Protein AF-A0A1G2D118-F1 (afdb_monomer)

Organism: NCBI:txid1798661

Foldseek 3Di:
DPPPDPDDDDLVRLLVVLLCCLQPVDDDVVHDDDPVSVVSNVVSCVSNDDVSNVVSNVVCVVPGDD

pLDDT: mean 76.9, std 13.3, range [44.31, 93.31]

Radius of gyration: 13.36 Å; Cα contacts (8 Å, |Δi|>4): 38; chains: 1; bounding box: 29×46×23 Å

Structure (mmCIF, N/CA/C/O backbone):
data_AF-A0A1G2D118-F1
#
_entry.id   AF-A0A1G2D118-F1
#
loop_
_atom_site.group_PDB
_atom_site.id
_atom_site.type_symbol
_atom_site.label_atom_id
_atom_site.label_alt_id
_atom_site.label_comp_id
_atom_site.label_asym_id
_atom_site.label_entity_id
_atom_site.label_seq_id
_atom_site.pdbx_PDB_ins_code
_atom_site.Cartn_x
_atom_site.Cartn_y
_atom_site.Cartn_z
_atom_site.occupancy
_atom_site.B_iso_or_equiv
_atom_site.auth_seq_id
_atom_site.auth_comp_id
_atom_site.auth_asym_id
_atom_site.auth_atom_id
_atom_site.pdbx_PDB_model_num
ATOM 1 N N . MET A 1 1 ? -7.392 31.138 -10.601 1.00 44.31 1 MET A N 1
ATOM 2 C CA . MET A 1 1 ? -6.662 29.864 -10.418 1.00 44.31 1 MET A CA 1
ATOM 3 C C . MET A 1 1 ? -7.681 28.779 -10.113 1.00 44.31 1 MET A C 1
ATOM 5 O O . MET A 1 1 ? -8.370 28.891 -9.105 1.00 44.31 1 MET A O 1
ATOM 9 N N . ALA A 1 2 ? -7.857 27.792 -10.993 1.00 50.97 2 ALA A N 1
ATOM 10 C CA . ALA A 1 2 ? -8.719 26.655 -10.684 1.00 50.97 2 ALA A CA 1
ATOM 11 C C . ALA A 1 2 ? -8.110 25.924 -9.479 1.00 50.97 2 ALA A C 1
ATOM 13 O O . ALA A 1 2 ? -6.967 25.482 -9.552 1.00 50.97 2 ALA A O 1
ATOM 14 N N . LYS A 1 3 ? -8.826 25.854 -8.348 1.00 58.91 3 LYS A N 1
ATOM 15 C CA . LYS A 1 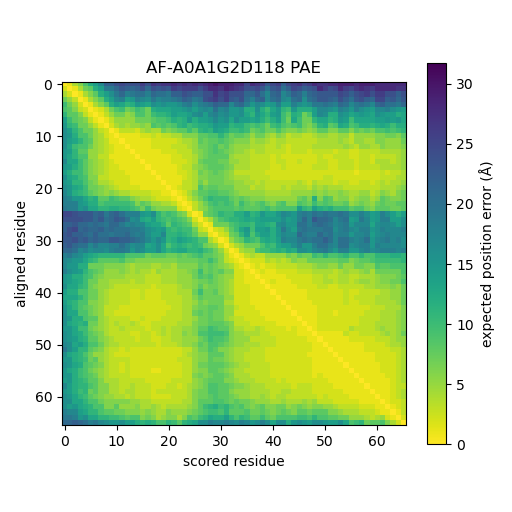3 ? -8.445 24.973 -7.236 1.00 58.91 3 LYS A CA 1
ATOM 16 C C . LYS A 1 3 ? -8.427 23.561 -7.808 1.00 58.91 3 LYS A C 1
ATOM 18 O O . LYS A 1 3 ? -9.495 22.991 -8.026 1.00 58.91 3 LYS A O 1
ATOM 23 N N . GLU A 1 4 ? -7.242 23.032 -8.093 1.00 62.78 4 GLU A N 1
ATOM 24 C CA . GLU A 1 4 ? -7.087 21.638 -8.488 1.00 62.78 4 GLU A CA 1
ATOM 25 C C . GLU A 1 4 ? -7.783 20.782 -7.429 1.00 62.78 4 GLU A C 1
ATOM 27 O O . GLU A 1 4 ? -7.394 20.760 -6.255 1.00 62.78 4 GLU A O 1
ATOM 32 N N . ARG A 1 5 ? -8.886 20.135 -7.818 1.00 60.16 5 ARG A N 1
ATOM 33 C CA . ARG A 1 5 ? -9.588 19.205 -6.940 1.00 60.16 5 ARG A CA 1
ATOM 34 C C . ARG A 1 5 ? -8.635 18.041 -6.715 1.00 60.16 5 ARG A C 1
ATOM 36 O O . ARG A 1 5 ? -8.384 17.262 -7.630 1.00 60.16 5 ARG A O 1
ATOM 43 N N . ARG A 1 6 ? -8.072 17.939 -5.509 1.00 65.75 6 ARG A N 1
ATOM 44 C CA . ARG A 1 6 ? -7.289 16.762 -5.128 1.00 65.75 6 ARG A CA 1
ATOM 45 C C . ARG A 1 6 ? -8.196 15.545 -5.242 1.00 65.75 6 ARG A C 1
ATOM 47 O O . ARG A 1 6 ? -9.228 15.490 -4.579 1.00 65.75 6 ARG A O 1
ATOM 54 N N . ILE A 1 7 ? -7.796 14.587 -6.070 1.00 65.25 7 ILE A N 1
ATOM 55 C CA . ILE A 1 7 ? -8.451 13.285 -6.141 1.00 65.25 7 ILE A CA 1
ATOM 56 C C . ILE A 1 7 ? -8.238 12.611 -4.784 1.00 65.25 7 ILE A C 1
ATOM 58 O O . ILE A 1 7 ? -7.107 12.318 -4.388 1.00 65.25 7 ILE A O 1
ATOM 62 N N . SER A 1 8 ? -9.324 12.437 -4.038 1.00 65.44 8 SER A N 1
ATOM 63 C CA . SER A 1 8 ? -9.352 11.687 -2.787 1.00 65.44 8 SER A CA 1
ATOM 64 C C . SER A 1 8 ? -9.756 10.250 -3.086 1.00 65.44 8 SER A C 1
ATOM 66 O O . SER A 1 8 ? -10.859 10.013 -3.572 1.00 65.44 8 SER A O 1
ATOM 68 N N . PHE A 1 9 ? -8.873 9.305 -2.785 1.00 69.69 9 PHE A N 1
ATOM 69 C CA . PHE A 1 9 ? -9.149 7.878 -2.919 1.00 69.69 9 PHE A CA 1
ATOM 70 C C . PHE A 1 9 ? -9.835 7.338 -1.665 1.00 69.69 9 PHE A C 1
ATOM 72 O O . PHE A 1 9 ? -9.429 7.671 -0.546 1.00 69.69 9 PHE A O 1
ATOM 79 N N . GLY A 1 10 ? -10.847 6.488 -1.850 1.00 80.00 10 GLY A N 1
ATOM 80 C CA . GLY A 1 10 ? -11.411 5.702 -0.758 1.00 80.00 10 GLY A CA 1
ATOM 81 C C . GLY A 1 10 ? -10.431 4.628 -0.277 1.00 80.00 10 GLY A C 1
ATOM 82 O O . GLY A 1 10 ? -9.399 4.366 -0.900 1.00 80.00 10 GLY A O 1
ATOM 83 N N . ALA A 1 11 ? -10.763 3.960 0.831 1.00 81.19 11 ALA A N 1
ATOM 84 C CA . ALA A 1 11 ? -9.943 2.864 1.355 1.00 81.19 11 ALA A CA 1
ATOM 85 C C . ALA A 1 11 ? -9.783 1.716 0.337 1.00 81.19 11 ALA A C 1
ATOM 87 O O . ALA A 1 11 ? -8.705 1.132 0.232 1.00 81.19 11 ALA A O 1
ATOM 88 N N . TYR A 1 12 ? -10.834 1.438 -0.440 1.00 85.25 12 TYR A N 1
ATOM 89 C CA . TYR A 1 12 ? -10.823 0.431 -1.501 1.00 85.25 12 TYR A CA 1
ATOM 90 C C . TYR A 1 12 ? -9.860 0.800 -2.638 1.00 85.25 12 TYR A C 1
ATOM 92 O O . TYR A 1 12 ? -8.960 0.024 -2.957 1.00 85.25 12 TYR A O 1
ATOM 100 N N . ASP A 1 13 ? -9.982 2.010 -3.191 1.00 86.19 13 ASP A N 1
ATOM 101 C CA . ASP A 1 13 ? -9.129 2.462 -4.297 1.00 86.19 13 ASP A CA 1
ATOM 102 C C . ASP A 1 13 ? -7.656 2.495 -3.883 1.00 86.19 13 ASP A C 1
ATOM 104 O O . ASP A 1 13 ? -6.772 2.081 -4.631 1.00 86.19 13 ASP A O 1
ATOM 108 N N . ALA A 1 14 ? -7.378 2.936 -2.655 1.00 85.75 14 ALA A N 1
ATOM 109 C CA . ALA A 1 14 ? -6.026 2.950 -2.120 1.00 85.75 14 ALA A CA 1
ATOM 110 C C . ALA A 1 14 ? -5.446 1.541 -1.933 1.00 85.75 14 ALA A C 1
ATOM 112 O O . ALA A 1 14 ? -4.248 1.344 -2.145 1.00 85.75 14 ALA A O 1
ATOM 113 N N . ALA A 1 15 ? -6.275 0.561 -1.562 1.00 86.88 15 ALA A N 1
ATOM 114 C CA . ALA A 1 15 ? -5.8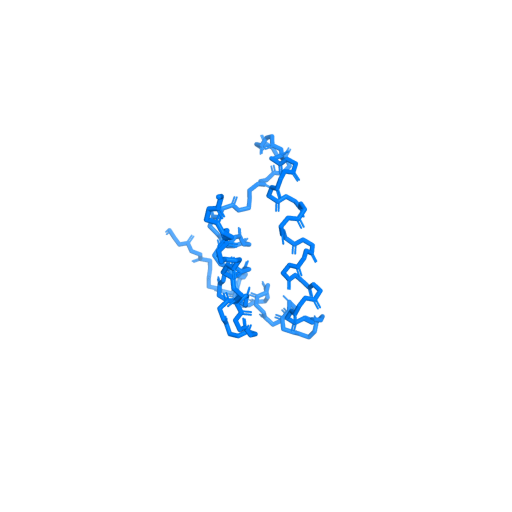60 -0.833 -1.447 1.00 86.88 15 ALA A CA 1
ATOM 115 C C . ALA A 1 15 ? -5.542 -1.424 -2.822 1.00 86.88 15 ALA A C 1
ATOM 117 O O . ALA A 1 15 ? -4.500 -2.060 -2.981 1.00 86.88 15 ALA A O 1
ATOM 118 N N . HIS A 1 16 ? -6.371 -1.138 -3.823 1.00 87.56 16 HIS A N 1
ATOM 119 C CA . HIS A 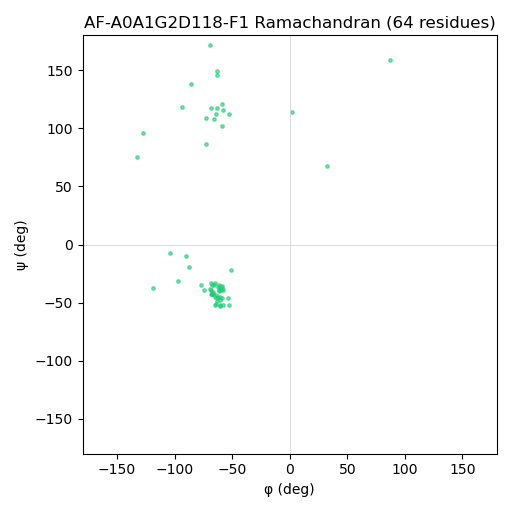1 16 ? -6.146 -1.602 -5.186 1.00 87.56 16 HIS A CA 1
ATOM 120 C C . HIS A 1 16 ? -4.908 -0.954 -5.830 1.00 87.56 16 HIS A C 1
ATOM 122 O O . HIS A 1 16 ? -4.065 -1.636 -6.410 1.00 87.56 16 HIS A O 1
ATOM 128 N N . LEU A 1 17 ? -4.713 0.357 -5.646 1.00 85.81 17 LEU A N 1
ATOM 129 C CA . LEU A 1 17 ? -3.495 1.048 -6.082 1.00 85.81 17 LEU A CA 1
ATOM 130 C C . LEU A 1 17 ? -2.248 0.495 -5.389 1.00 85.81 17 LEU A C 1
ATOM 132 O O . LEU A 1 17 ? -1.199 0.350 -6.019 1.00 85.81 17 LEU A O 1
ATOM 136 N N . TYR A 1 18 ? -2.349 0.174 -4.097 1.00 87.31 18 TYR A N 1
ATOM 137 C CA . TYR A 1 18 ? -1.260 -0.458 -3.365 1.00 87.31 18 TYR A CA 1
ATOM 138 C C . TYR A 1 18 ? -0.936 -1.849 -3.907 1.00 87.31 18 TYR A C 1
ATOM 140 O O . TYR A 1 18 ? 0.238 -2.179 -4.058 1.00 87.31 18 TYR A O 1
ATOM 148 N N . GLU A 1 19 ? -1.954 -2.651 -4.202 1.00 87.44 19 GLU A N 1
ATOM 149 C CA . GLU A 1 19 ? -1.819 -3.986 -4.772 1.00 87.44 19 GLU A CA 1
ATOM 150 C C . GLU A 1 19 ? -1.115 -3.949 -6.132 1.00 87.44 19 GLU A C 1
ATOM 152 O O . GLU A 1 19 ? -0.084 -4.601 -6.306 1.00 87.44 19 GLU A O 1
ATOM 157 N N . LEU A 1 20 ? -1.598 -3.111 -7.055 1.00 82.94 20 LEU A N 1
ATOM 158 C CA . LEU A 1 20 ? -0.986 -2.911 -8.369 1.00 82.94 20 LEU A CA 1
ATOM 159 C C . LEU A 1 20 ? 0.457 -2.428 -8.242 1.00 82.94 20 LEU A C 1
ATOM 161 O O . LEU A 1 20 ? 1.363 -2.963 -8.890 1.00 82.94 20 LEU A O 1
ATOM 165 N N . ALA A 1 21 ? 0.687 -1.442 -7.371 1.00 79.38 21 ALA A N 1
ATOM 166 C CA . ALA A 1 21 ? 2.025 -0.954 -7.102 1.00 79.38 21 ALA A CA 1
ATOM 167 C C . ALA A 1 21 ? 2.914 -2.098 -6.607 1.00 79.38 21 ALA A C 1
ATOM 169 O O . ALA A 1 21 ? 3.985 -2.304 -7.161 1.00 79.38 21 ALA A O 1
ATOM 170 N N . ALA A 1 22 ? 2.485 -2.848 -5.589 1.00 76.88 22 ALA A N 1
ATOM 171 C CA . ALA A 1 22 ? 3.258 -3.905 -4.939 1.00 76.88 22 ALA A CA 1
ATOM 172 C C . ALA A 1 22 ? 3.495 -5.139 -5.818 1.00 76.88 22 ALA A C 1
ATOM 174 O O . ALA A 1 22 ? 4.535 -5.778 -5.668 1.00 76.88 22 ALA A O 1
ATOM 175 N N . GLY A 1 23 ? 2.549 -5.480 -6.690 1.00 71.75 23 GLY A N 1
ATOM 176 C CA . GLY A 1 23 ? 2.574 -6.708 -7.475 1.00 71.75 23 GLY A CA 1
ATOM 177 C C . GLY A 1 23 ? 3.123 -6.550 -8.886 1.00 71.75 23 GLY A C 1
ATOM 178 O O . GLY A 1 23 ? 3.740 -7.482 -9.387 1.00 71.75 23 GLY A O 1
ATOM 179 N N . ARG A 1 24 ? 2.936 -5.383 -9.514 1.00 69.31 24 ARG A N 1
ATOM 180 C CA . ARG A 1 24 ? 3.291 -5.161 -10.925 1.00 69.31 24 ARG A CA 1
ATOM 181 C C . ARG A 1 24 ? 4.338 -4.071 -11.120 1.00 69.31 24 ARG A C 1
ATOM 183 O O . ARG A 1 24 ? 5.212 -4.208 -11.970 1.00 69.31 24 ARG A O 1
ATOM 190 N N . PHE A 1 25 ? 4.281 -3.003 -10.324 1.00 66.44 25 PHE A N 1
ATOM 191 C CA . PHE A 1 25 ? 5.154 -1.838 -10.508 1.00 66.44 25 PHE A CA 1
ATOM 192 C C . PHE A 1 25 ? 6.309 -1.743 -9.508 1.00 66.44 25 PHE A C 1
ATOM 194 O O . PHE A 1 25 ? 7.155 -0.864 -9.672 1.00 66.44 25 PHE A O 1
ATOM 201 N N . PHE A 1 26 ? 6.383 -2.599 -8.478 1.00 59.75 26 PHE A N 1
ATOM 202 C CA . PHE A 1 26 ? 7.378 -2.461 -7.413 1.00 59.75 26 PHE A CA 1
ATOM 203 C C . PHE A 1 26 ? 8.773 -2.834 -7.918 1.00 59.75 26 PHE A C 1
ATOM 205 O O . PHE A 1 26 ? 9.240 -3.958 -7.780 1.00 59.75 26 PHE A O 1
ATOM 212 N N . VAL A 1 27 ? 9.444 -1.835 -8.489 1.00 55.84 27 VAL A N 1
ATOM 213 C CA . VAL A 1 27 ? 10.639 -1.226 -7.912 1.00 55.84 27 VAL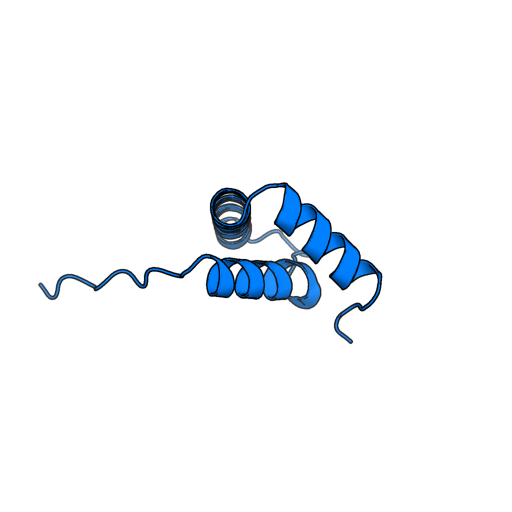 A CA 1
ATOM 214 C C . VAL A 1 27 ? 11.481 -2.217 -7.109 1.00 55.84 27 VAL A C 1
ATOM 216 O O . VAL A 1 27 ? 11.549 -2.170 -5.875 1.00 55.84 27 VAL A O 1
ATOM 219 N N . SER A 1 28 ? 12.067 -3.185 -7.807 1.00 48.38 28 SER A N 1
ATOM 220 C CA . SER A 1 28 ? 13.034 -4.074 -7.182 1.00 48.38 28 SER A CA 1
ATOM 221 C C . SER A 1 28 ? 14.223 -3.224 -6.731 1.00 48.38 28 SER A C 1
ATOM 223 O O . SER A 1 28 ? 14.561 -2.228 -7.372 1.00 48.38 28 SER A O 1
ATOM 225 N N . LYS A 1 29 ? 14.904 -3.611 -5.646 1.00 49.84 29 LYS A N 1
ATOM 226 C CA . LYS A 1 29 ? 16.194 -2.990 -5.282 1.00 49.84 29 LYS A CA 1
ATOM 227 C C . LYS A 1 29 ? 17.184 -2.965 -6.463 1.00 49.84 29 LYS A C 1
ATOM 229 O O . LYS A 1 29 ? 18.076 -2.129 -6.469 1.00 49.84 29 LYS A O 1
ATOM 234 N N . ASN A 1 30 ? 16.988 -3.839 -7.454 1.00 53.03 30 ASN A N 1
ATOM 235 C CA . ASN A 1 30 ? 17.850 -4.004 -8.620 1.00 53.03 30 ASN A CA 1
ATOM 236 C C . ASN A 1 30 ? 17.459 -3.108 -9.811 1.00 53.03 30 ASN A C 1
ATOM 238 O O . ASN A 1 30 ? 18.223 -3.020 -10.765 1.00 53.03 30 ASN A O 1
ATOM 242 N N . LYS A 1 31 ? 16.301 -2.433 -9.784 1.00 53.72 31 LYS A N 1
ATOM 243 C CA . LYS A 1 31 ? 15.899 -1.430 -10.783 1.00 53.72 31 LYS A CA 1
ATOM 244 C C . LYS A 1 31 ? 15.509 -0.154 -10.044 1.00 53.72 31 LYS A C 1
ATOM 246 O O . LYS A 1 31 ? 14.39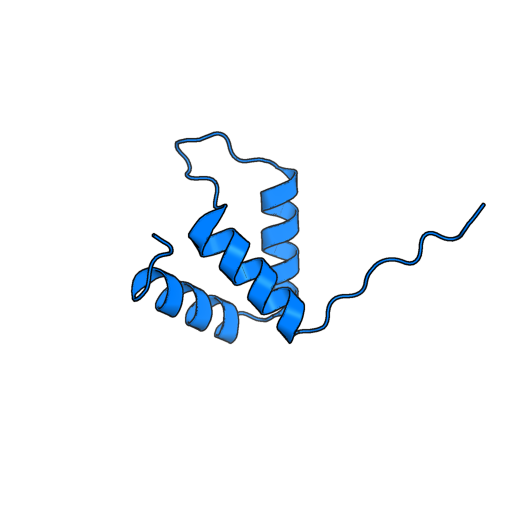4 -0.062 -9.545 1.00 53.72 31 LYS A O 1
ATOM 251 N N . GLY A 1 32 ? 16.476 0.762 -9.939 1.00 55.53 32 GLY A N 1
ATOM 252 C CA . GLY A 1 32 ? 16.413 2.109 -9.351 1.00 55.53 32 GLY A CA 1
ATOM 253 C C . GLY A 1 32 ? 15.078 2.523 -8.726 1.00 55.53 32 GLY A C 1
ATOM 254 O O . GLY A 1 32 ? 14.074 2.702 -9.415 1.00 55.53 32 GLY A O 1
ATOM 255 N N . MET A 1 33 ? 15.069 2.717 -7.405 1.00 64.94 33 MET A N 1
ATOM 256 C CA . MET A 1 33 ? 13.842 3.056 -6.698 1.00 64.94 33 MET A CA 1
ATOM 257 C C . MET A 1 33 ? 13.390 4.487 -6.962 1.00 64.94 33 MET A C 1
ATOM 259 O O . MET A 1 33 ? 14.003 5.415 -6.450 1.00 64.94 33 MET A O 1
ATOM 263 N N . CYS A 1 34 ? 12.294 4.664 -7.713 1.00 72.50 34 CYS A N 1
ATOM 264 C CA . CYS A 1 34 ? 11.669 5.976 -7.885 1.00 72.50 34 CYS A CA 1
ATOM 265 C C . CYS A 1 34 ? 11.283 6.551 -6.502 1.00 72.50 34 CYS A C 1
ATOM 267 O O . CYS A 1 34 ? 10.422 5.972 -5.820 1.00 72.50 34 CYS A O 1
ATOM 269 N N . PRO A 1 35 ? 11.877 7.682 -6.068 1.00 70.44 35 PRO A N 1
ATOM 270 C CA . PRO A 1 35 ? 11.643 8.244 -4.734 1.00 70.44 35 PRO A CA 1
ATOM 271 C C . PRO A 1 35 ? 10.177 8.627 -4.497 1.00 70.44 35 PRO A C 1
ATOM 273 O O . PRO A 1 35 ? 9.638 8.433 -3.404 1.00 70.44 35 PRO A O 1
ATOM 276 N N . VAL A 1 36 ? 9.500 9.101 -5.547 1.00 78.25 36 VAL A N 1
ATOM 277 C CA . VAL A 1 36 ? 8.078 9.468 -5.508 1.00 78.25 36 VAL A CA 1
ATOM 278 C C . VAL A 1 36 ? 7.203 8.230 -5.297 1.00 78.25 36 VAL A C 1
ATOM 280 O O . VAL A 1 36 ? 6.304 8.247 -4.455 1.00 78.25 36 VAL A O 1
ATOM 283 N N . CYS A 1 37 ? 7.505 7.120 -5.981 1.00 76.31 37 CYS A N 1
ATOM 284 C CA . CYS A 1 37 ? 6.782 5.856 -5.819 1.00 76.31 37 CYS A CA 1
ATOM 285 C C . CYS A 1 37 ? 6.915 5.298 -4.397 1.00 76.31 37 CYS A C 1
ATOM 287 O O . CYS A 1 37 ? 5.953 4.759 -3.849 1.00 76.31 37 CYS A O 1
ATOM 289 N N . PHE A 1 38 ? 8.079 5.462 -3.762 1.00 77.62 38 PHE A N 1
ATOM 290 C CA . PHE A 1 38 ? 8.270 5.059 -2.370 1.00 77.62 38 PHE A CA 1
ATOM 291 C C . PHE A 1 38 ? 7.440 5.910 -1.398 1.00 77.62 38 PHE A C 1
ATOM 293 O O . PHE A 1 38 ? 6.799 5.372 -0.489 1.00 77.62 38 PHE A O 1
ATOM 300 N N . GLY A 1 39 ? 7.406 7.229 -1.611 1.00 81.31 39 GLY A N 1
ATOM 301 C CA . GLY A 1 39 ? 6.561 8.140 -0.839 1.00 81.31 39 GLY A CA 1
ATOM 302 C C . GL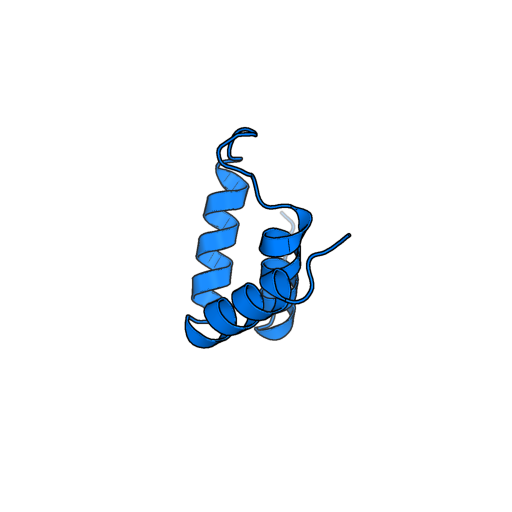Y A 1 39 ? 5.073 7.806 -0.975 1.00 81.31 39 GLY A C 1
ATOM 303 O O . GLY A 1 39 ? 4.361 7.719 0.030 1.00 81.31 39 GLY A O 1
ATOM 304 N N . LEU A 1 40 ? 4.617 7.541 -2.202 1.00 82.44 40 LEU A N 1
ATOM 305 C CA . LEU A 1 40 ? 3.243 7.129 -2.478 1.00 82.44 40 LEU A CA 1
ATOM 306 C C . LEU A 1 40 ? 2.912 5.791 -1.807 1.0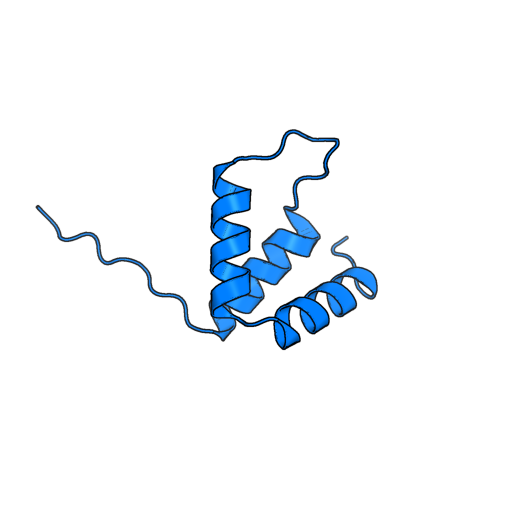0 82.44 40 LEU A C 1
ATOM 308 O O . LEU A 1 40 ? 1.894 5.698 -1.125 1.00 82.44 40 LEU A O 1
ATOM 312 N N . LYS A 1 41 ? 3.804 4.793 -1.897 1.00 83.75 41 LYS A N 1
ATOM 313 C CA . LYS A 1 41 ? 3.642 3.504 -1.208 1.00 83.75 41 LYS A CA 1
ATOM 314 C C . LYS A 1 41 ? 3.385 3.704 0.284 1.00 83.75 41 LYS A C 1
ATOM 316 O O . LYS A 1 41 ? 2.406 3.186 0.805 1.00 83.75 41 LYS A O 1
ATOM 321 N N . LYS A 1 42 ? 4.239 4.471 0.971 1.00 84.19 42 LYS A N 1
ATOM 322 C CA . LYS A 1 42 ? 4.097 4.713 2.417 1.00 84.19 42 LYS A CA 1
ATOM 323 C C . LYS A 1 42 ? 2.767 5.381 2.768 1.00 84.19 42 LYS A C 1
ATOM 325 O O . LYS A 1 42 ? 2.165 5.043 3.785 1.00 84.19 42 LYS A O 1
ATOM 330 N N . ARG A 1 43 ? 2.303 6.322 1.939 1.00 86.81 43 ARG A N 1
ATOM 331 C CA . ARG A 1 43 ? 1.001 6.980 2.123 1.00 86.81 43 ARG A CA 1
ATOM 332 C C . ARG A 1 43 ? -0.157 5.997 1.972 1.00 86.81 43 ARG A C 1
ATOM 334 O O . ARG A 1 43 ? -1.036 5.993 2.826 1.00 86.81 43 ARG A O 1
ATOM 341 N N . LEU A 1 44 ? -0.117 5.142 0.951 1.00 86.88 44 LEU A N 1
ATOM 342 C CA . LEU A 1 44 ? -1.122 4.099 0.742 1.00 86.88 44 LEU A CA 1
ATOM 343 C C . LEU A 1 44 ? -1.132 3.092 1.900 1.00 86.88 44 LEU A C 1
ATOM 345 O O . LEU A 1 44 ? -2.191 2.827 2.453 1.00 86.88 44 LEU A O 1
ATOM 349 N N . GLU A 1 45 ? 0.037 2.617 2.350 1.00 87.94 45 GLU A N 1
ATOM 350 C CA . GLU A 1 45 ? 0.152 1.706 3.503 1.00 87.94 45 GLU A CA 1
ATOM 351 C C . GLU A 1 45 ? -0.436 2.303 4.786 1.00 87.94 45 GLU A C 1
ATOM 353 O O . GLU A 1 45 ? -1.052 1.588 5.579 1.00 87.94 45 GLU A O 1
ATOM 358 N N . LYS A 1 46 ? -0.261 3.614 4.994 1.00 88.31 46 LYS A N 1
ATOM 359 C CA . LYS A 1 46 ? -0.852 4.323 6.133 1.00 88.31 46 LYS A CA 1
ATOM 360 C C . LYS A 1 46 ? -2.374 4.415 6.015 1.00 88.31 46 LYS A C 1
ATOM 362 O O . LYS A 1 46 ? -3.047 4.284 7.030 1.00 88.31 46 LYS A O 1
ATOM 367 N N . LEU A 1 47 ? -2.895 4.648 4.811 1.00 88.25 47 LEU A N 1
ATOM 368 C CA . LEU A 1 47 ? -4.325 4.846 4.577 1.00 88.25 47 LEU A CA 1
ATOM 369 C C . LEU A 1 47 ? -5.124 3.536 4.656 1.00 88.25 47 LEU A C 1
ATOM 371 O O . LEU A 1 47 ? -6.204 3.529 5.232 1.00 88.25 47 LEU A O 1
ATOM 375 N N . ILE A 1 48 ? -4.583 2.432 4.133 1.00 88.62 48 ILE A N 1
ATOM 376 C CA . ILE A 1 48 ? -5.275 1.127 4.112 1.00 88.62 48 ILE A CA 1
ATOM 377 C C . ILE A 1 48 ? -5.039 0.293 5.378 1.00 88.62 48 ILE A C 1
ATOM 379 O O . ILE A 1 48 ? -5.793 -0.629 5.671 1.00 88.62 48 ILE A O 1
ATOM 383 N N . GLY A 1 49 ? -3.989 0.609 6.141 1.00 91.00 49 GLY A N 1
ATOM 384 C CA . GLY A 1 49 ? -3.685 -0.043 7.410 1.00 91.00 49 GLY A CA 1
ATOM 385 C C . GLY A 1 49 ? -2.842 -1.320 7.298 1.00 91.00 49 GLY A C 1
ATOM 386 O O . GLY A 1 49 ? -2.747 -1.990 6.269 1.00 91.00 49 GLY A O 1
ATOM 387 N N . LYS A 1 50 ? -2.189 -1.677 8.413 1.00 90.38 50 LYS A N 1
ATOM 388 C CA . LYS A 1 50 ? -1.198 -2.770 8.471 1.00 90.38 50 LYS A CA 1
ATOM 389 C C . LYS A 1 50 ? -1.793 -4.158 8.199 1.00 90.38 50 LYS A C 1
ATOM 391 O O . LYS A 1 50 ? -1.076 -5.010 7.671 1.00 90.38 50 LYS A O 1
ATOM 396 N N . SER A 1 51 ? -3.045 -4.409 8.587 1.00 92.12 51 SER A N 1
ATOM 397 C CA . SER A 1 51 ? -3.732 -5.686 8.344 1.00 92.12 51 SER A CA 1
ATOM 398 C C . SER A 1 51 ? -3.911 -5.929 6.848 1.00 92.12 51 SER A C 1
ATOM 400 O O . SER A 1 51 ? -3.449 -6.953 6.341 1.00 92.12 51 SER A O 1
ATOM 402 N N . GLU A 1 52 ? -4.453 -4.944 6.132 1.00 89.81 52 GLU A N 1
ATOM 403 C CA . GLU A 1 52 ? -4.707 -5.057 4.696 1.00 89.81 52 GLU A CA 1
ATOM 404 C C . GLU A 1 52 ? -3.425 -5.082 3.884 1.00 89.81 52 GLU A C 1
ATOM 406 O O . GLU A 1 52 ? -3.288 -5.915 2.993 1.00 89.81 52 GLU A O 1
ATOM 411 N N . VAL A 1 53 ? -2.411 -4.301 4.266 1.00 91.06 53 VAL A N 1
ATOM 412 C CA . VAL A 1 53 ? -1.072 -4.417 3.668 1.00 91.06 53 VAL A CA 1
ATOM 413 C C . VAL A 1 53 ? -0.547 -5.854 3.745 1.00 91.06 53 VAL A C 1
ATOM 415 O O . VAL A 1 53 ? -0.023 -6.383 2.761 1.00 91.06 53 VAL A O 1
ATOM 418 N N . ARG A 1 54 ? -0.667 -6.511 4.908 1.00 92.31 54 ARG A N 1
ATOM 419 C CA . ARG A 1 54 ? -0.226 -7.906 5.069 1.00 92.31 54 ARG A CA 1
ATOM 420 C C . ARG A 1 54 ? -1.076 -8.855 4.230 1.00 92.31 54 ARG A C 1
ATOM 422 O O . ARG A 1 54 ? -0.510 -9.773 3.639 1.00 92.31 54 ARG A O 1
ATOM 429 N N . ARG A 1 55 ? -2.394 -8.645 4.173 1.00 93.31 55 ARG A N 1
ATOM 430 C CA . ARG A 1 55 ? -3.319 -9.452 3.365 1.00 93.31 55 ARG A CA 1
ATOM 431 C C . ARG A 1 55 ? -2.969 -9.372 1.880 1.00 93.31 55 ARG A C 1
ATOM 433 O O . ARG A 1 55 ? -2.694 -10.405 1.278 1.00 93.31 55 ARG A O 1
ATOM 440 N N . ILE A 1 56 ? -2.861 -8.160 1.341 1.00 90.00 56 ILE A N 1
ATOM 441 C CA . ILE A 1 56 ? -2.542 -7.886 -0.066 1.00 90.00 56 ILE A CA 1
ATOM 442 C C . ILE A 1 56 ? -1.172 -8.462 -0.434 1.00 90.00 56 ILE A C 1
ATOM 444 O O . ILE A 1 56 ? -1.046 -9.203 -1.402 1.00 90.00 56 ILE A O 1
ATOM 448 N N . ARG A 1 57 ? -0.134 -8.228 0.383 1.00 88.06 57 ARG A N 1
ATOM 449 C CA . ARG A 1 57 ? 1.198 -8.810 0.129 1.00 88.06 57 ARG A CA 1
ATOM 450 C C . ARG A 1 57 ? 1.184 -10.340 0.122 1.00 88.06 57 ARG A C 1
ATOM 452 O O . ARG A 1 57 ? 1.934 -10.943 -0.640 1.00 88.06 57 ARG A O 1
ATOM 459 N N . ARG A 1 58 ? 0.380 -10.981 0.980 1.00 91.19 58 ARG A N 1
ATOM 460 C CA . ARG A 1 58 ? 0.213 -12.444 0.960 1.00 91.19 58 ARG A CA 1
ATOM 461 C C . ARG A 1 58 ? -0.501 -12.899 -0.310 1.00 91.19 58 ARG A C 1
ATOM 463 O O . ARG A 1 58 ? -0.080 -13.900 -0.875 1.00 91.19 58 ARG A O 1
ATOM 470 N N . GLN A 1 59 ? -1.532 -12.181 -0.752 1.00 89.69 59 GLN A N 1
ATOM 471 C CA . GLN A 1 59 ? -2.251 -12.4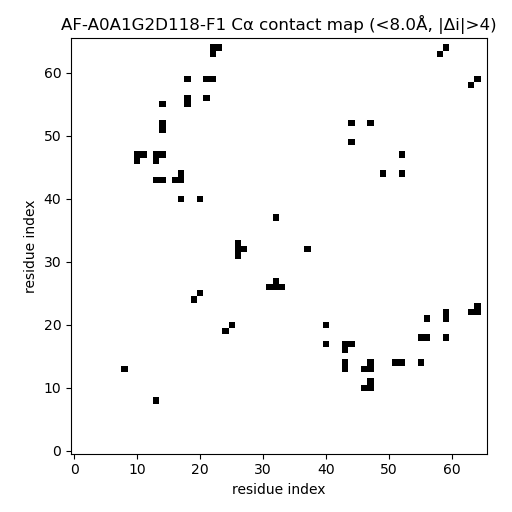96 -1.988 1.00 89.69 59 GLN A CA 1
ATOM 472 C C . GLN A 1 59 ? -1.346 -12.375 -3.212 1.00 89.69 59 GLN A C 1
ATOM 474 O O . GLN A 1 59 ? -1.229 -13.348 -3.940 1.00 89.69 59 GLN A O 1
ATOM 479 N N . ILE A 1 60 ? -0.602 -11.276 -3.357 1.00 87.19 60 ILE A N 1
ATOM 480 C CA . ILE A 1 60 ? 0.364 -11.083 -4.454 1.00 87.19 60 ILE A CA 1
ATOM 481 C C . ILE A 1 60 ? 1.422 -12.193 -4.482 1.00 87.19 60 ILE A C 1
ATOM 483 O O . ILE A 1 60 ? 1.812 -12.655 -5.544 1.00 87.19 60 ILE A O 1
ATOM 487 N N . ARG A 1 61 ? 1.907 -12.649 -3.320 1.00 85.25 61 ARG A N 1
ATOM 488 C CA . ARG A 1 61 ? 2.873 -13.762 -3.267 1.00 85.25 61 ARG A CA 1
ATOM 489 C C . ARG A 1 61 ? 2.270 -15.098 -3.696 1.00 85.25 61 ARG A C 1
ATOM 491 O O . ARG A 1 61 ? 2.989 -15.918 -4.250 1.00 85.25 61 ARG A O 1
ATOM 498 N N . LYS A 1 62 ? 0.993 -15.336 -3.385 1.00 89.12 62 LYS A N 1
ATOM 499 C CA . LYS A 1 62 ? 0.271 -16.557 -3.776 1.00 89.12 62 LYS A CA 1
ATOM 500 C C . LYS A 1 62 ? -0.159 -16.524 -5.243 1.00 89.12 62 LYS A C 1
ATOM 502 O O . LYS A 1 62 ? -0.173 -17.561 -5.892 1.00 89.12 62 LYS A O 1
ATOM 507 N N . HIS A 1 63 ? -0.499 -1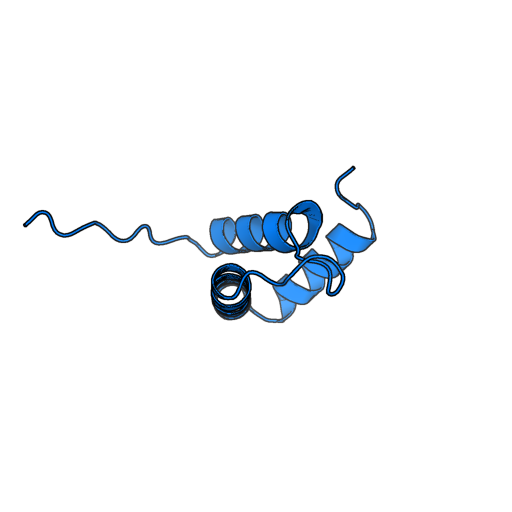5.340 -5.736 1.00 85.81 63 HIS A N 1
ATOM 508 C CA . HIS A 1 63 ? -1.017 -15.081 -7.072 1.00 85.81 63 HIS A CA 1
ATOM 509 C C . HIS A 1 63 ? -0.255 -13.889 -7.664 1.00 85.81 63 HIS A C 1
ATOM 511 O O . HIS A 1 63 ? -0.763 -12.765 -7.658 1.00 85.81 63 HIS A O 1
ATOM 517 N N . PRO A 1 64 ? 1.003 -14.097 -8.088 1.00 76.88 64 PRO A N 1
ATOM 518 C CA . PRO A 1 64 ? 1.785 -13.033 -8.694 1.00 76.88 64 PRO A CA 1
ATOM 519 C C . PRO A 1 64 ? 1.131 -12.578 -9.999 1.00 76.88 64 PRO A C 1
ATOM 521 O O . PRO A 1 64 ? 0.554 -13.380 -10.733 1.00 76.88 64 PRO A O 1
ATOM 524 N N . TYR A 1 65 ? 1.237 -11.283 -10.289 1.00 70.25 65 TYR A N 1
ATOM 525 C CA . TYR A 1 65 ? 0.848 -10.759 -11.592 1.00 70.25 65 TYR A CA 1
ATOM 526 C C . TYR A 1 65 ? 1.838 -11.288 -12.634 1.00 70.25 65 TYR A C 1
ATOM 528 O O . TYR A 1 65 ? 3.034 -11.019 -12.524 1.00 70.25 65 TYR A O 1
ATOM 536 N N . ILE A 1 66 ? 1.326 -12.066 -13.590 1.00 64.19 66 ILE A N 1
ATOM 537 C CA . ILE A 1 66 ? 2.065 -12.601 -14.742 1.00 64.19 66 ILE A CA 1
ATOM 538 C C . ILE A 1 66 ? 2.268 -11.486 -15.780 1.00 64.19 66 ILE A C 1
ATOM 540 O O . ILE A 1 66 ? 1.359 -10.623 -15.931 1.00 64.19 66 ILE A O 1
#

Secondary structure (DSSP, 8-state):
-------PPPHHHHHHHHHHIIIII---TTS---HHHHHHHHHHHHHH-HHHHHHHHHHHHHS---

Solvent-accessible surface area (backbone atoms only — not comparable to full-atom values): 4017 Å² total; per-residue (Å²): 130,84,78,78,76,76,85,79,71,52,60,64,56,35,43,53,54,43,42,49,39,66,48,73,62,55,61,42,94,88,48,78,70,56,68,66,59,53,54,50,48,55,52,33,47,64,68,47,30,73,67,49,49,53,50,47,55,51,46,34,71,76,55,61,68,126

Mean predicted aligned error: 7.77 Å

Sequence (66 aa):
MAKERRISFGAYDAAHLYELAAGRFFVSKNKGMCPVCFGLKKRLEKLIGKSEVRRIRRQIRKHPYI

Nearest PDB structures (foldseek):
  2lgw-assembly1_A  TM=4.285E-01  e=3.776E+00  Homo sapiens